Protein AF-A0A8B7NNG3-F1 (afdb_monomer_lite)

pLDDT: mean 80.71, std 14.3, range [42.34, 96.81]

Organism: Hyalella azteca (NCBI:txid294128)

Secondary structure (DSSP, 8-state):
-----------------PPEEPPP--HHHHHHHTSSHHHHHHHHHHHH-GGG-SSHHHHHHHHHHHHHHHTTT-GGGSTTEE--HHHHHHHHHHHHHHHHH-HHHHHHHHHHHHSTT--

InterPro domains:
  IPR005055 Insect odorant-binding protein A10/Ejaculatory bulb-specific protein 3 [PF03392] (29-112)
  IPR036682 Insect odorant-binding protein A10/Ejaculatory bulb-specific protein 3 superfamily [G3DSA:1.10.2080.10] (26-118)
  IPR036682 Insect odorant-binding protein A10/Ejaculatory bulb-specific protein 3 superfamily [SSF100910] (29-111)

Structure (mmCIF, N/CA/C/O backbone):
data_AF-A0A8B7NNG3-F1
#
_entry.id   AF-A0A8B7NNG3-F1
#
loop_
_atom_site.group_PDB
_atom_site.id
_atom_site.type_symbol
_atom_site.label_atom_id
_atom_site.label_alt_id
_atom_site.label_comp_id
_atom_site.label_asym_id
_atom_site.label_entity_id
_atom_site.label_seq_id
_atom_site.pdbx_PDB_ins_code
_atom_site.Cartn_x
_atom_site.Cartn_y
_atom_site.Cartn_z
_atom_site.occupancy
_atom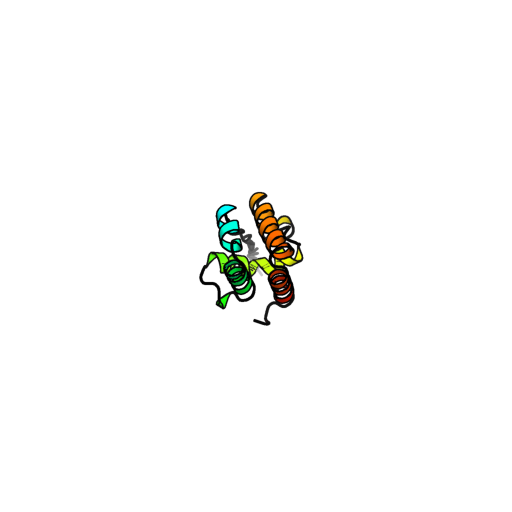_site.B_iso_or_equiv
_atom_site.auth_seq_id
_atom_site.auth_comp_id
_atom_site.auth_asym_id
_atom_site.auth_atom_id
_atom_site.pdbx_PDB_model_num
ATOM 1 N N . MET A 1 1 ? 45.143 -29.862 -43.945 1.00 46.97 1 MET A N 1
ATOM 2 C CA . MET A 1 1 ? 45.254 -29.053 -42.709 1.00 46.97 1 MET A CA 1
ATOM 3 C C . MET A 1 1 ? 45.058 -27.588 -43.068 1.00 46.97 1 MET A C 1
ATOM 5 O O . MET A 1 1 ? 45.945 -27.045 -43.711 1.00 46.97 1 MET A O 1
ATOM 9 N N . LYS A 1 2 ? 43.917 -26.972 -42.728 1.00 42.34 2 LYS A N 1
ATOM 10 C CA . LYS A 1 2 ? 43.779 -25.507 -42.609 1.00 42.34 2 LYS A CA 1
ATOM 11 C C . LYS A 1 2 ? 42.447 -25.149 -41.937 1.00 42.34 2 LYS A C 1
ATOM 13 O O . LYS A 1 2 ? 41.389 -25.237 -42.539 1.00 42.34 2 LYS A O 1
ATOM 18 N N . LEU A 1 3 ? 42.606 -24.853 -40.648 1.00 46.56 3 LEU A N 1
ATOM 19 C CA . LEU A 1 3 ? 41.853 -23.979 -39.749 1.00 46.56 3 LEU A CA 1
ATOM 20 C C . LEU A 1 3 ? 40.323 -23.894 -39.893 1.00 46.56 3 LEU A C 1
ATOM 22 O O . LEU A 1 3 ? 39.783 -23.134 -40.690 1.00 46.56 3 LEU A O 1
ATOM 26 N N . LEU A 1 4 ? 39.664 -24.585 -38.961 1.00 50.84 4 LEU A N 1
ATOM 27 C CA . LEU A 1 4 ? 38.350 -24.257 -38.411 1.00 50.84 4 LEU A CA 1
ATOM 28 C C . LEU A 1 4 ? 38.373 -22.843 -37.801 1.00 50.84 4 LEU A C 1
ATOM 30 O O . LEU A 1 4 ? 38.944 -22.636 -36.732 1.00 50.84 4 LEU A O 1
ATOM 34 N N . LEU A 1 5 ? 37.734 -21.878 -38.461 1.00 49.53 5 LEU A N 1
ATOM 35 C CA . LEU A 1 5 ? 37.355 -20.596 -37.863 1.00 49.53 5 LEU A CA 1
ATOM 36 C C . LEU A 1 5 ? 36.007 -20.779 -37.156 1.00 49.53 5 LEU A C 1
ATOM 38 O O . LEU A 1 5 ? 34.942 -20.592 -37.737 1.00 49.53 5 LEU A O 1
ATOM 42 N N . VAL A 1 6 ? 36.067 -21.192 -35.890 1.00 55.56 6 VAL A N 1
ATOM 43 C CA . VAL A 1 6 ? 34.921 -21.180 -34.975 1.00 55.56 6 VAL A CA 1
ATOM 44 C C . VAL A 1 6 ? 34.743 -19.742 -34.491 1.00 55.56 6 VAL A C 1
ATOM 46 O O . VAL A 1 6 ? 35.372 -19.309 -33.528 1.00 55.56 6 VAL A O 1
ATOM 49 N N . ALA A 1 7 ? 33.915 -18.972 -35.196 1.00 55.66 7 ALA A N 1
ATOM 50 C CA . ALA A 1 7 ? 33.455 -17.671 -34.731 1.00 55.66 7 ALA A CA 1
ATOM 51 C C . ALA A 1 7 ? 32.425 -17.887 -33.608 1.00 55.66 7 ALA A C 1
ATOM 53 O O . ALA A 1 7 ? 31.234 -18.065 -33.859 1.00 55.66 7 ALA A O 1
ATOM 54 N N . CYS A 1 8 ? 32.899 -17.916 -32.360 1.00 47.22 8 CYS A N 1
ATOM 55 C CA . CYS A 1 8 ? 32.055 -17.859 -31.169 1.00 47.22 8 CYS A CA 1
ATOM 56 C C . CYS A 1 8 ? 31.328 -16.508 -31.129 1.00 47.22 8 CYS A C 1
ATOM 58 O O . CYS A 1 8 ? 31.854 -15.514 -3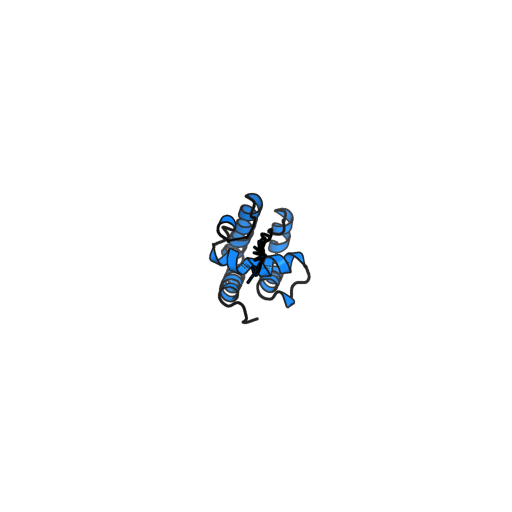0.628 1.00 47.22 8 CYS A O 1
ATOM 60 N N . VAL A 1 9 ? 30.104 -16.477 -31.653 1.00 54.06 9 VAL A N 1
ATOM 61 C CA . VAL A 1 9 ? 29.146 -15.402 -31.403 1.00 54.06 9 VAL A CA 1
ATOM 62 C C . VAL A 1 9 ? 28.711 -15.520 -29.942 1.00 54.06 9 VAL A C 1
ATOM 64 O O . VAL A 1 9 ? 27.765 -16.231 -29.609 1.00 54.06 9 VAL A O 1
ATOM 67 N N . ALA A 1 10 ? 29.434 -14.852 -29.046 1.00 54.31 10 ALA A N 1
ATOM 68 C CA . ALA A 1 10 ? 28.993 -14.655 -27.674 1.00 54.31 10 ALA A CA 1
ATOM 69 C C . ALA A 1 10 ? 27.839 -13.638 -27.676 1.00 54.31 10 ALA A C 1
ATOM 71 O O . ALA A 1 10 ? 28.040 -12.438 -27.500 1.00 54.31 10 ALA A O 1
ATOM 72 N N . LEU A 1 11 ? 26.618 -14.128 -27.914 1.00 46.62 11 LEU A N 1
ATOM 73 C CA . LEU A 1 11 ? 25.383 -13.414 -27.597 1.00 46.62 11 LEU A CA 1
ATOM 74 C C . LEU A 1 11 ? 25.303 -13.245 -26.073 1.00 46.62 11 LEU A C 1
ATOM 76 O O . LEU A 1 11 ? 24.736 -14.070 -25.361 1.00 46.62 11 LEU A O 1
ATOM 80 N N . LEU A 1 12 ? 25.873 -12.157 -25.559 1.00 49.62 12 LEU A N 1
ATOM 81 C CA . LEU A 1 12 ? 25.503 -11.631 -24.252 1.00 49.62 12 LEU A CA 1
ATOM 82 C C . LEU A 1 12 ? 24.122 -10.985 -24.401 1.00 49.62 12 LEU A C 1
ATOM 84 O O . LEU A 1 12 ? 24.001 -9.804 -24.715 1.00 49.62 12 LEU A O 1
ATOM 88 N N . ALA A 1 13 ? 23.067 -11.780 -24.220 1.00 51.47 13 ALA A N 1
ATOM 89 C CA . ALA A 1 13 ? 21.721 -11.255 -24.045 1.00 51.47 13 ALA A CA 1
ATOM 90 C C . ALA A 1 13 ? 21.677 -10.494 -22.711 1.00 51.47 13 ALA A C 1
ATOM 92 O O . ALA A 1 13 ? 21.497 -11.079 -21.644 1.00 51.47 13 ALA A O 1
ATOM 93 N N . VAL A 1 14 ? 21.889 -9.179 -22.768 1.00 52.44 14 VAL A N 1
ATOM 94 C CA . VAL A 1 14 ? 21.616 -8.279 -21.648 1.00 52.44 14 VAL A CA 1
ATOM 95 C C . VAL A 1 14 ? 20.105 -8.277 -21.454 1.00 52.44 14 VAL A C 1
ATOM 97 O O . VAL A 1 14 ? 19.372 -7.602 -22.174 1.00 52.44 14 VAL A O 1
ATOM 100 N N . VAL A 1 15 ? 19.620 -9.075 -20.505 1.00 54.41 15 VAL A N 1
ATOM 101 C CA . VAL A 1 15 ? 18.230 -8.996 -20.058 1.00 54.41 15 VAL A CA 1
ATOM 102 C C . VAL A 1 15 ? 18.101 -7.682 -19.294 1.00 54.41 15 VAL A C 1
ATOM 104 O O . VAL A 1 15 ? 18.443 -7.598 -18.115 1.00 54.41 15 VAL A O 1
ATOM 107 N N . ALA A 1 16 ? 17.671 -6.627 -19.985 1.00 55.12 16 ALA A N 1
ATOM 108 C CA . ALA A 1 16 ? 17.268 -5.384 -19.349 1.00 55.12 16 ALA A CA 1
ATOM 109 C C . ALA A 1 16 ? 16.052 -5.690 -18.464 1.00 55.12 16 ALA A C 1
ATOM 111 O O . ALA A 1 16 ? 14.932 -5.842 -18.952 1.00 55.12 16 ALA A O 1
ATOM 112 N N . VAL A 1 17 ? 16.285 -5.844 -17.160 1.00 57.44 17 VAL A N 1
ATOM 113 C CA . VAL A 1 17 ? 15.217 -5.888 -16.161 1.00 57.44 17 VAL A CA 1
ATOM 114 C C . VAL A 1 17 ? 14.558 -4.513 -16.186 1.00 57.44 17 VAL A C 1
ATOM 116 O O . VAL A 1 17 ? 15.118 -3.550 -15.670 1.00 57.44 17 VAL A O 1
ATOM 119 N N . GLN A 1 18 ? 13.408 -4.402 -16.852 1.00 58.44 18 GLN A N 1
ATOM 120 C CA . GLN A 1 18 ? 12.592 -3.196 -16.782 1.00 58.44 18 GLN A CA 1
ATOM 121 C C . GLN A 1 18 ? 12.073 -3.089 -15.351 1.00 58.44 18 GLN A C 1
ATOM 123 O O . GLN A 1 18 ? 11.383 -3.991 -14.879 1.00 58.44 18 GLN A O 1
ATOM 128 N N . ALA A 1 19 ? 12.478 -2.036 -14.642 1.00 67.56 19 ALA A N 1
ATOM 129 C CA . ALA A 1 19 ? 11.959 -1.767 -13.315 1.00 67.56 19 ALA A CA 1
ATOM 130 C C . ALA A 1 19 ? 10.466 -1.441 -13.433 1.00 67.56 19 ALA A C 1
ATOM 132 O O . ALA A 1 19 ? 10.071 -0.602 -14.247 1.00 67.56 19 ALA A O 1
ATOM 133 N N . ASP A 1 20 ? 9.635 -2.122 -12.647 1.00 75.56 20 ASP A N 1
ATOM 134 C CA . ASP A 1 20 ? 8.222 -1.775 -12.565 1.00 75.56 20 ASP A CA 1
ATOM 135 C C . ASP A 1 20 ? 8.119 -0.388 -11.909 1.00 75.56 20 ASP A C 1
ATOM 137 O O . ASP A 1 20 ? 8.810 -0.090 -10.931 1.00 75.56 20 ASP A O 1
ATOM 141 N N . LYS A 1 21 ? 7.269 0.482 -12.457 1.00 79.56 21 LYS A N 1
ATOM 142 C CA . LYS A 1 21 ? 6.944 1.771 -11.837 1.00 79.56 21 LYS A CA 1
ATOM 143 C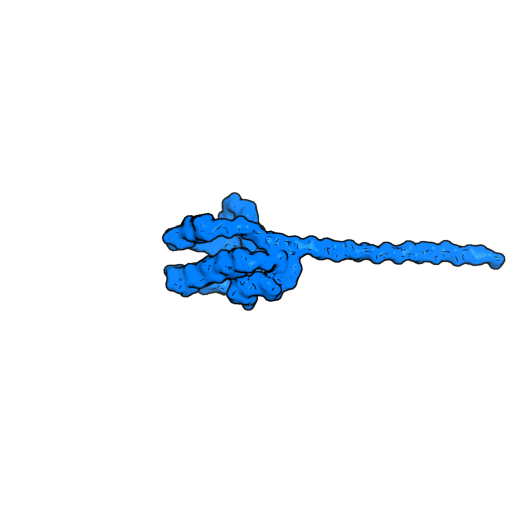 C . LYS A 1 21 ? 5.712 1.610 -10.966 1.00 79.56 21 LYS A C 1
ATOM 145 O O . LYS A 1 21 ? 4.740 0.974 -11.375 1.00 79.56 21 LYS A O 1
ATOM 150 N N . LEU A 1 22 ? 5.737 2.218 -9.783 1.00 80.94 22 LEU A N 1
ATOM 151 C CA . LEU A 1 22 ? 4.524 2.378 -8.991 1.00 80.94 22 LEU A CA 1
ATOM 152 C C . LEU A 1 22 ? 3.528 3.247 -9.772 1.00 80.94 22 LEU A C 1
ATOM 154 O O . LEU A 1 22 ? 3.901 4.318 -10.261 1.00 80.94 22 LEU A O 1
ATOM 158 N N . PRO A 1 23 ? 2.267 2.813 -9.923 1.00 79.62 23 PRO A N 1
ATOM 159 C CA . PRO A 1 23 ? 1.253 3.687 -10.476 1.00 79.62 23 PRO A CA 1
ATOM 160 C C . PRO A 1 23 ? 1.065 4.887 -9.546 1.00 79.62 23 PRO A C 1
ATOM 162 O O . PRO A 1 23 ? 0.780 4.725 -8.359 1.00 79.62 23 PRO A O 1
ATOM 165 N N . SER A 1 24 ? 1.214 6.088 -10.103 1.00 80.38 24 SER A N 1
ATOM 166 C CA . SER A 1 24 ? 1.030 7.327 -9.353 1.00 80.38 24 SER A CA 1
ATOM 167 C C . SER A 1 24 ? -0.434 7.479 -8.923 1.00 80.38 24 SER A C 1
ATOM 169 O O . SER A 1 24 ? -1.363 7.174 -9.684 1.00 80.38 24 SER A O 1
ATOM 171 N N . ALA A 1 25 ? -0.627 7.940 -7.690 1.00 85.75 25 ALA A N 1
ATOM 172 C CA . ALA A 1 25 ? -1.920 8.311 -7.134 1.00 85.75 25 ALA A CA 1
ATOM 173 C C . ALA A 1 25 ? -1.785 9.651 -6.410 1.00 85.75 25 ALA A C 1
ATOM 175 O O . ALA A 1 25 ? -0.781 9.888 -5.733 1.00 85.75 25 ALA A O 1
ATOM 176 N N . THR A 1 26 ? -2.778 10.528 -6.532 1.00 88.12 26 THR A N 1
ATOM 177 C CA . THR A 1 26 ? -2.776 11.781 -5.766 1.00 88.12 26 THR A CA 1
ATOM 178 C C . THR A 1 26 ? -3.272 11.542 -4.334 1.00 88.12 26 THR A C 1
ATOM 180 O O . THR A 1 26 ? -3.990 10.568 -4.073 1.00 88.12 26 THR A O 1
ATOM 183 N N . PRO A 1 27 ? -2.930 12.417 -3.372 1.00 86.38 27 PRO A N 1
ATOM 184 C CA . PRO A 1 27 ? -3.480 12.337 -2.020 1.00 86.38 27 PRO A CA 1
ATOM 185 C C . PRO A 1 27 ? -5.016 12.343 -1.990 1.00 86.38 27 PRO A C 1
ATOM 187 O O . PRO A 1 27 ? -5.619 11.656 -1.168 1.00 86.38 27 PRO A O 1
ATOM 190 N N . GLU A 1 28 ? -5.661 13.083 -2.892 1.00 89.94 28 GLU A N 1
ATOM 191 C CA . GLU A 1 28 ? -7.119 13.152 -3.016 1.00 89.94 28 GLU A CA 1
ATOM 192 C C . GLU A 1 28 ? -7.708 11.807 -3.448 1.00 89.94 28 GLU A C 1
ATOM 194 O O . GLU A 1 28 ? -8.688 11.358 -2.856 1.00 89.94 28 GLU A O 1
ATOM 199 N N . GLU A 1 29 ? -7.085 11.128 -4.417 1.00 88.88 29 GLU A N 1
ATOM 200 C CA . GLU A 1 29 ? -7.502 9.788 -4.845 1.00 88.88 29 GLU A CA 1
ATOM 201 C C . GLU A 1 29 ? -7.372 8.769 -3.707 1.00 88.88 29 GLU A C 1
ATOM 203 O O . GLU A 1 29 ? -8.274 7.963 -3.480 1.00 88.88 29 GLU A O 1
ATOM 208 N N . ILE A 1 30 ? -6.272 8.825 -2.949 1.00 89.56 30 ILE A N 1
ATOM 209 C CA . ILE A 1 30 ? -6.050 7.948 -1.790 1.00 89.56 30 ILE A CA 1
ATOM 210 C C . ILE A 1 30 ? -7.116 8.192 -0.723 1.00 89.56 30 ILE A C 1
ATOM 212 O O . ILE A 1 30 ? -7.683 7.243 -0.177 1.00 89.56 30 ILE A O 1
ATOM 216 N N . ASN A 1 31 ? -7.406 9.461 -0.440 1.00 90.06 31 ASN A N 1
ATOM 217 C CA . ASN A 1 31 ? -8.433 9.837 0.520 1.00 90.06 31 ASN A CA 1
ATOM 218 C C . ASN A 1 31 ? -9.824 9.393 0.064 1.00 90.06 31 ASN A C 1
ATOM 220 O O . ASN A 1 31 ? -10.596 8.950 0.908 1.00 90.06 31 ASN A O 1
ATOM 224 N N . ASP A 1 32 ? -10.140 9.453 -1.233 1.00 92.69 32 ASP A N 1
ATOM 225 C CA . ASP A 1 32 ? -11.419 8.966 -1.754 1.00 92.69 32 ASP A CA 1
ATOM 226 C C . ASP A 1 32 ? -11.552 7.443 -1.616 1.00 92.69 32 ASP A C 1
ATOM 228 O O . ASP A 1 32 ? -12.562 6.953 -1.103 1.00 92.69 32 ASP A O 1
ATOM 232 N N . ILE A 1 33 ? -10.511 6.691 -1.988 1.00 91.00 33 ILE A N 1
ATOM 233 C CA . ILE A 1 33 ? -10.466 5.225 -1.863 1.00 91.00 33 ILE A CA 1
ATOM 234 C C . ILE A 1 33 ? -10.611 4.786 -0.398 1.00 91.00 33 ILE A C 1
ATOM 236 O O . ILE A 1 33 ? -11.200 3.745 -0.107 1.00 91.00 33 ILE A O 1
ATOM 240 N N . LEU A 1 34 ? -10.099 5.580 0.543 1.00 93.00 34 LEU A N 1
ATOM 241 C CA . LEU A 1 34 ? -10.120 5.279 1.977 1.00 93.00 34 LEU A CA 1
ATOM 242 C C . LEU A 1 34 ? -11.169 6.089 2.757 1.00 93.00 34 LEU A C 1
ATOM 244 O O . LEU A 1 34 ? -11.177 6.065 3.994 1.00 93.00 34 LEU A O 1
ATOM 248 N N . ALA A 1 35 ? -12.063 6.796 2.058 1.00 94.56 35 ALA A N 1
ATOM 249 C CA . ALA A 1 35 ? -13.040 7.691 2.673 1.00 94.56 35 ALA A CA 1
ATOM 250 C C . ALA A 1 35 ? -14.004 6.918 3.582 1.00 94.56 35 ALA A C 1
ATOM 252 O O . ALA A 1 35 ? -14.253 7.307 4.731 1.00 94.56 35 ALA A O 1
ATOM 253 N N . THR A 1 36 ? -14.506 5.788 3.077 1.00 96.62 36 THR A N 1
ATOM 254 C CA . THR A 1 36 ? -15.452 4.912 3.771 1.00 96.62 36 THR A CA 1
ATOM 255 C C . THR A 1 36 ? -14.882 3.514 3.961 1.00 96.62 36 THR A C 1
ATOM 257 O O . THR A 1 36 ? -13.925 3.098 3.305 1.00 96.62 36 THR A O 1
ATOM 260 N N . ARG A 1 37 ? -15.493 2.766 4.881 1.00 95.81 37 ARG A N 1
ATOM 261 C CA . ARG A 1 37 ? -15.106 1.382 5.151 1.00 95.81 37 ARG A CA 1
ATOM 262 C C . ARG A 1 37 ? -15.360 0.484 3.940 1.00 95.81 37 ARG A C 1
ATOM 264 O O . ARG A 1 37 ? -14.558 -0.403 3.671 1.00 95.81 37 ARG A O 1
ATOM 271 N N . GLU A 1 38 ? -16.443 0.724 3.208 1.00 95.75 38 GLU A N 1
ATOM 272 C CA . GLU A 1 38 ? -16.831 -0.029 2.013 1.00 95.75 38 GLU A CA 1
ATOM 273 C C . GLU A 1 38 ? -15.804 0.153 0.893 1.00 95.75 38 GLU A C 1
ATOM 275 O O . GLU A 1 38 ? -15.342 -0.840 0.335 1.00 95.75 38 GLU A O 1
ATOM 280 N N . LYS A 1 39 ? -15.379 1.396 0.623 1.00 93.56 39 LYS A N 1
ATOM 281 C CA . LYS A 1 39 ? -14.340 1.679 -0.378 1.00 93.56 39 LYS A CA 1
ATOM 282 C C . LYS A 1 39 ? -12.979 1.117 0.039 1.00 93.56 39 LYS A C 1
ATOM 284 O O . LYS A 1 39 ? -12.313 0.463 -0.762 1.00 93.56 39 LYS A O 1
ATOM 289 N N . ALA A 1 40 ? -12.607 1.263 1.314 1.00 93.50 40 ALA A N 1
ATOM 290 C CA . ALA A 1 40 ? -11.379 0.668 1.840 1.00 93.50 40 ALA A CA 1
ATOM 291 C C . ALA A 1 40 ? -11.395 -0.865 1.717 1.00 93.50 40 ALA A C 1
ATOM 293 O O . ALA A 1 40 ? -10.377 -1.480 1.394 1.00 93.50 40 ALA A O 1
ATOM 294 N N . LYS A 1 41 ? -12.557 -1.493 1.931 1.00 94.06 41 LYS A N 1
ATOM 295 C CA . LYS A 1 41 ? -12.739 -2.930 1.729 1.00 94.06 41 LYS A CA 1
ATOM 296 C C . LYS A 1 41 ? -12.631 -3.315 0.258 1.00 94.06 41 LYS A C 1
ATOM 298 O O . LYS A 1 41 ? -11.971 -4.305 -0.033 1.00 94.06 41 LYS A O 1
ATOM 303 N N . GLU A 1 42 ? -13.245 -2.566 -0.654 1.00 91.56 42 GLU A N 1
ATOM 304 C CA . GLU A 1 42 ? -13.123 -2.812 -2.096 1.00 91.56 42 GLU A CA 1
ATOM 305 C C . GLU A 1 42 ? -11.660 -2.736 -2.547 1.00 91.56 42 GLU A C 1
ATOM 307 O O . GLU A 1 42 ? -11.189 -3.618 -3.266 1.00 91.56 42 GLU A O 1
ATOM 312 N N . PHE A 1 43 ? -10.915 -1.750 -2.044 1.00 90.50 43 PHE A N 1
ATOM 313 C CA . PHE A 1 43 ? -9.479 -1.635 -2.273 1.00 90.50 43 PHE A CA 1
ATOM 314 C C . PHE A 1 43 ? -8.708 -2.853 -1.751 1.00 90.50 43 PHE A C 1
ATOM 316 O O . PHE A 1 43 ? -7.974 -3.478 -2.513 1.00 90.50 43 PHE A O 1
ATOM 323 N N . VAL A 1 44 ? -8.897 -3.244 -0.484 1.00 91.00 44 VAL A N 1
ATOM 324 C CA . VAL A 1 44 ? -8.206 -4.411 0.096 1.00 91.00 44 VAL A CA 1
ATOM 325 C C . VAL A 1 44 ? -8.595 -5.710 -0.610 1.00 91.00 44 VAL A C 1
ATOM 327 O O . VAL A 1 44 ? -7.728 -6.533 -0.896 1.00 91.00 44 VAL A O 1
ATOM 330 N N . ASP A 1 45 ? -9.870 -5.901 -0.946 1.00 90.69 45 ASP A N 1
ATOM 331 C CA . ASP A 1 45 ? -10.333 -7.075 -1.687 1.00 90.69 45 ASP A CA 1
ATOM 332 C C . ASP A 1 45 ? -9.738 -7.113 -3.098 1.00 90.69 45 ASP A C 1
ATOM 334 O O . ASP A 1 45 ? -9.384 -8.185 -3.573 1.00 90.69 45 ASP A O 1
ATOM 338 N N . CYS A 1 46 ? -9.591 -5.969 -3.765 1.00 88.12 46 CYS A N 1
ATOM 339 C CA . CYS A 1 46 ? -8.905 -5.889 -5.050 1.00 88.12 46 CYS A CA 1
ATOM 340 C C . CYS A 1 46 ? -7.414 -6.242 -4.907 1.00 88.12 46 CYS A C 1
ATOM 342 O O . CYS A 1 46 ? -6.912 -7.100 -5.633 1.00 88.12 46 CYS A O 1
ATOM 344 N N . VAL A 1 47 ? -6.727 -5.664 -3.919 1.00 86.69 47 VAL A N 1
ATOM 345 C CA . VAL A 1 47 ? -5.305 -5.929 -3.662 1.00 86.69 47 VAL A CA 1
ATOM 346 C C . VAL A 1 47 ? -5.041 -7.403 -3.334 1.00 86.69 47 VAL A C 1
ATOM 348 O O . VAL A 1 47 ? -4.075 -7.987 -3.816 1.00 86.69 47 VAL A O 1
ATOM 351 N N . THR A 1 48 ? -5.909 -8.025 -2.539 1.00 86.62 48 THR A N 1
ATOM 352 C CA . THR A 1 48 ? -5.768 -9.430 -2.119 1.00 86.62 48 THR A CA 1
ATOM 353 C C . THR A 1 48 ? -6.324 -10.420 -3.142 1.00 86.62 48 THR A C 1
ATOM 355 O O . THR A 1 48 ? -5.876 -11.565 -3.206 1.00 86.62 48 THR A O 1
ATOM 358 N N . ARG A 1 49 ? -7.285 -9.998 -3.973 1.00 86.81 49 ARG A N 1
ATOM 359 C CA . ARG A 1 49 ? -7.929 -10.814 -5.013 1.00 86.81 49 ARG A CA 1
ATOM 360 C C . ARG A 1 49 ? -7.971 -10.026 -6.327 1.00 86.81 49 ARG A C 1
ATOM 362 O O . ARG A 1 49 ? -9.036 -9.531 -6.705 1.00 86.81 49 ARG A O 1
ATOM 369 N N . PRO A 1 50 ? -6.866 -9.992 -7.098 1.00 82.62 50 PRO A N 1
ATOM 370 C CA . PRO A 1 50 ? -6.749 -9.179 -8.316 1.00 82.62 50 PRO A CA 1
ATOM 371 C C . PRO A 1 50 ? -7.859 -9.409 -9.357 1.00 82.62 50 PRO A C 1
ATOM 373 O O . PRO A 1 50 ? -8.199 -8.521 -10.137 1.00 82.62 50 PRO A O 1
ATOM 376 N N . ARG A 1 51 ? -8.475 -10.602 -9.361 1.00 83.12 51 ARG A N 1
ATOM 377 C CA . ARG A 1 51 ? -9.622 -10.944 -10.225 1.00 83.12 51 ARG A CA 1
ATOM 378 C C . ARG A 1 51 ? -10.883 -10.125 -9.930 1.00 83.12 51 ARG A C 1
ATOM 380 O O . ARG A 1 51 ? -11.758 -10.049 -10.784 1.00 83.12 51 ARG A O 1
ATOM 387 N N . ARG A 1 52 ? -10.990 -9.537 -8.736 1.00 80.94 52 ARG A N 1
ATOM 388 C CA . ARG A 1 52 ? -12.112 -8.688 -8.309 1.00 80.94 52 ARG A CA 1
ATOM 389 C C . ARG A 1 52 ? -11.875 -7.204 -8.586 1.00 80.94 52 ARG A C 1
ATOM 391 O O . ARG A 1 52 ? -12.808 -6.418 -8.452 1.00 80.94 52 ARG A O 1
ATOM 398 N N . CYS A 1 53 ? -10.665 -6.821 -8.994 1.00 83.25 53 CYS A N 1
ATOM 399 C CA . CYS A 1 53 ? -10.356 -5.447 -9.362 1.00 83.25 53 CYS A CA 1
ATOM 400 C C . CYS A 1 53 ? -11.085 -5.043 -10.644 1.00 83.25 53 CYS A C 1
ATOM 402 O O . CYS A 1 53 ? -10.906 -5.664 -11.698 1.00 83.25 53 CYS A O 1
ATOM 404 N N . ARG A 1 54 ? -11.851 -3.955 -10.557 1.00 78.69 54 ARG A N 1
ATOM 405 C CA . ARG A 1 54 ? -12.470 -3.302 -11.718 1.00 78.69 54 ARG A CA 1
ATOM 406 C C . ARG A 1 54 ? -11.477 -2.416 -12.473 1.00 78.69 54 ARG A C 1
ATOM 408 O O . ARG A 1 54 ? -11.547 -2.335 -13.692 1.00 78.69 54 ARG A O 1
ATOM 415 N N . ASP A 1 55 ? -10.537 -1.812 -11.751 1.00 78.56 55 ASP A N 1
ATOM 416 C CA . ASP A 1 55 ? -9.525 -0.898 -12.282 1.00 78.56 55 ASP A CA 1
ATOM 417 C C . ASP A 1 55 ? -8.219 -1.648 -12.624 1.00 78.56 55 ASP A C 1
ATOM 419 O O . ASP A 1 55 ? -7.745 -2.482 -11.846 1.00 78.56 55 ASP A O 1
ATOM 423 N N . ALA A 1 56 ? -7.641 -1.360 -13.794 1.00 78.50 56 ALA A N 1
ATOM 424 C CA . ALA A 1 56 ? -6.345 -1.886 -14.222 1.00 78.50 56 ALA A CA 1
ATOM 425 C C . ALA A 1 56 ? -5.195 -1.402 -13.321 1.00 78.50 56 ALA A C 1
ATOM 427 O O . ALA A 1 56 ? -4.372 -2.213 -12.904 1.00 78.50 56 ALA A O 1
ATOM 428 N N . ARG A 1 57 ? -5.204 -0.126 -12.918 1.00 77.62 57 ARG A N 1
ATOM 429 C CA . ARG A 1 57 ? -4.227 0.461 -11.990 1.00 77.62 57 ARG A CA 1
ATOM 430 C C . ARG A 1 57 ? -4.227 -0.278 -10.657 1.00 77.62 57 ARG A C 1
ATOM 432 O O . ARG A 1 57 ? -3.180 -0.558 -10.079 1.00 77.62 57 ARG A O 1
ATOM 439 N N . ALA A 1 58 ? -5.411 -0.650 -10.182 1.00 76.00 58 ALA A N 1
ATOM 440 C CA . ALA A 1 58 ? -5.548 -1.378 -8.931 1.00 76.00 58 ALA A CA 1
ATOM 441 C C . ALA A 1 58 ? -5.020 -2.825 -9.031 1.00 76.00 58 ALA A C 1
ATOM 443 O O . ALA A 1 58 ? -4.508 -3.349 -8.043 1.00 76.00 58 ALA A O 1
ATOM 444 N N . LYS A 1 59 ? -5.046 -3.447 -10.222 1.00 80.12 59 LYS A N 1
ATOM 445 C CA . LYS A 1 59 ? -4.383 -4.744 -10.467 1.00 80.12 59 LYS A CA 1
ATOM 446 C C . LYS A 1 59 ? -2.862 -4.634 -10.393 1.00 80.12 59 LYS A C 1
ATOM 448 O O . LYS A 1 59 ? -2.225 -5.520 -9.825 1.00 80.12 59 LYS A O 1
ATOM 453 N N . ASP A 1 60 ? -2.288 -3.551 -10.911 1.00 82.81 60 ASP A N 1
ATOM 454 C CA . ASP A 1 60 ? -0.842 -3.316 -10.830 1.00 82.81 60 ASP A CA 1
ATOM 455 C C . ASP A 1 60 ? -0.395 -3.116 -9.379 1.00 82.81 60 ASP A C 1
ATOM 457 O O . ASP A 1 60 ? 0.592 -3.712 -8.943 1.00 82.81 60 ASP A O 1
ATOM 461 N N . ILE A 1 61 ? -1.176 -2.365 -8.594 1.00 80.00 61 ILE A N 1
ATOM 462 C CA . ILE A 1 61 ? -0.960 -2.234 -7.147 1.00 80.00 61 ILE A CA 1
ATOM 463 C C . ILE A 1 61 ? -1.082 -3.599 -6.469 1.00 80.00 61 ILE A C 1
ATOM 465 O O . ILE A 1 61 ? -0.216 -3.952 -5.674 1.00 80.00 61 ILE A O 1
ATOM 469 N N . ALA A 1 62 ? -2.106 -4.392 -6.798 1.00 80.62 62 ALA A N 1
ATOM 470 C CA . ALA A 1 62 ? -2.317 -5.717 -6.217 1.00 80.62 62 ALA A CA 1
ATOM 471 C C . ALA A 1 62 ? -1.114 -6.654 -6.421 1.00 80.62 62 ALA A C 1
ATOM 473 O O . ALA A 1 62 ? -0.760 -7.419 -5.527 1.00 80.62 62 ALA A O 1
ATOM 474 N N . ARG A 1 63 ? -0.443 -6.557 -7.575 1.00 82.00 63 ARG A N 1
ATOM 475 C CA . ARG A 1 63 ? 0.769 -7.327 -7.887 1.00 82.00 63 ARG A CA 1
ATOM 476 C C . ARG A 1 63 ? 1.956 -6.957 -6.989 1.00 82.00 63 ARG A C 1
ATOM 478 O O . ARG A 1 63 ? 2.713 -7.839 -6.597 1.00 82.00 63 ARG A O 1
ATOM 485 N N . ILE A 1 64 ? 2.120 -5.673 -6.668 1.00 82.75 64 ILE A N 1
ATOM 486 C CA . ILE A 1 64 ? 3.290 -5.142 -5.943 1.00 82.75 64 ILE A CA 1
ATOM 487 C C . ILE A 1 64 ? 3.025 -5.059 -4.425 1.00 82.75 64 ILE A C 1
ATOM 489 O O . ILE A 1 64 ? 3.949 -5.100 -3.611 1.00 82.75 64 ILE A O 1
ATOM 493 N N . ALA A 1 65 ? 1.758 -4.991 -4.016 1.00 82.69 65 ALA A N 1
ATOM 494 C CA . ALA A 1 65 ? 1.344 -4.814 -2.631 1.00 82.69 65 ALA A CA 1
ATOM 495 C C . ALA A 1 65 ? 1.926 -5.843 -1.647 1.00 82.69 65 ALA A C 1
ATOM 497 O O . ALA A 1 65 ? 2.350 -5.410 -0.574 1.00 82.69 65 ALA A O 1
ATOM 498 N N . PRO A 1 66 ? 2.028 -7.154 -1.956 1.00 81.56 66 PRO A N 1
ATOM 499 C CA . PRO A 1 66 ? 2.642 -8.105 -1.032 1.00 81.56 66 PRO A CA 1
ATOM 500 C C . PRO A 1 66 ? 4.082 -7.740 -0.658 1.00 81.56 66 PRO A C 1
ATOM 502 O O . PRO A 1 66 ? 4.450 -7.801 0.516 1.00 81.56 66 PRO A O 1
ATOM 505 N N . GLU A 1 67 ? 4.878 -7.291 -1.631 1.00 84.75 67 GLU A N 1
ATOM 506 C CA . GLU A 1 67 ? 6.247 -6.821 -1.397 1.00 84.75 67 GLU A CA 1
ATOM 507 C C . GLU A 1 67 ? 6.255 -5.535 -0.567 1.00 84.75 67 GLU A C 1
ATOM 509 O O . GLU A 1 67 ? 6.989 -5.440 0.417 1.00 84.75 67 GLU A O 1
ATOM 514 N N . LEU A 1 68 ? 5.379 -4.575 -0.889 1.00 84.75 68 LEU A N 1
ATOM 515 C CA . LEU A 1 68 ? 5.255 -3.325 -0.131 1.00 84.75 68 LEU A CA 1
ATOM 516 C C . LEU A 1 68 ? 4.891 -3.572 1.332 1.00 84.75 68 LEU A C 1
ATOM 518 O O . LEU A 1 68 ? 5.461 -2.942 2.221 1.00 84.75 68 LEU A O 1
ATOM 522 N N . ILE A 1 69 ? 3.979 -4.503 1.603 1.00 82.81 69 ILE A N 1
ATOM 523 C CA . ILE A 1 69 ? 3.560 -4.850 2.963 1.00 82.81 69 ILE A CA 1
ATOM 524 C C . ILE A 1 69 ? 4.714 -5.498 3.734 1.00 82.81 69 ILE A C 1
ATOM 526 O O . ILE A 1 69 ? 4.960 -5.117 4.880 1.00 82.81 69 ILE A O 1
ATOM 530 N N . ARG A 1 70 ? 5.474 -6.412 3.107 1.00 81.81 70 ARG A N 1
ATOM 531 C CA . ARG A 1 70 ? 6.663 -7.040 3.721 1.00 81.81 70 ARG A CA 1
ATOM 532 C C . ARG A 1 70 ? 7.695 -6.011 4.169 1.00 81.81 70 ARG A C 1
ATOM 534 O O . ARG A 1 70 ? 8.294 -6.167 5.231 1.00 81.81 70 ARG A O 1
ATOM 541 N N . VAL A 1 71 ? 7.870 -4.938 3.399 1.00 85.88 71 VAL A N 1
ATOM 542 C CA . VAL A 1 71 ? 8.794 -3.842 3.735 1.00 85.88 71 VAL A CA 1
ATOM 543 C C . VAL A 1 71 ? 8.131 -2.687 4.496 1.00 85.88 71 VAL A C 1
ATOM 545 O O . VAL A 1 71 ? 8.732 -1.619 4.628 1.00 85.88 71 VAL A O 1
ATOM 548 N N . GLN A 1 72 ? 6.916 -2.883 5.023 1.00 82.00 72 GLN A N 1
ATOM 549 C CA . GLN A 1 72 ? 6.158 -1.884 5.792 1.00 82.00 72 GLN A CA 1
ATOM 550 C C . GLN A 1 72 ? 5.964 -0.556 5.041 1.00 82.00 72 GLN A C 1
ATOM 552 O O . GLN A 1 72 ? 6.122 0.531 5.595 1.00 82.00 72 GLN A O 1
ATOM 557 N N . GLY A 1 73 ? 5.682 -0.637 3.744 1.00 80.00 73 GLY A N 1
ATOM 558 C CA . GLY A 1 73 ? 5.453 0.512 2.875 1.00 80.00 73 GLY A CA 1
ATOM 559 C C . GLY A 1 73 ? 6.713 1.269 2.452 1.00 80.00 73 GLY A C 1
ATOM 560 O O . GLY A 1 73 ? 6.610 2.246 1.717 1.00 80.00 73 GLY A O 1
ATOM 561 N N . LYS A 1 74 ? 7.909 0.826 2.864 1.00 86.06 74 LYS A N 1
ATOM 562 C CA . LYS A 1 74 ? 9.192 1.383 2.402 1.00 86.06 74 LYS A CA 1
ATOM 563 C C . LYS A 1 74 ? 9.541 0.834 1.021 1.00 86.06 74 LYS A C 1
ATOM 565 O O . LYS A 1 74 ? 10.436 0.004 0.886 1.00 86.06 74 LYS A O 1
ATOM 570 N N . CYS A 1 75 ? 8.809 1.277 0.007 1.00 85.94 75 CYS A N 1
ATOM 571 C CA . CYS A 1 75 ? 8.956 0.857 -1.390 1.00 85.94 75 CYS A CA 1
ATOM 572 C C . CYS A 1 75 ? 10.393 0.969 -1.933 1.00 85.94 75 CYS A C 1
ATOM 574 O O . CYS A 1 75 ? 10.789 0.144 -2.746 1.00 85.94 75 CYS A O 1
ATOM 576 N N . SER A 1 76 ? 11.205 1.902 -1.422 1.00 86.88 76 SER A N 1
ATOM 577 C CA . SER A 1 76 ? 12.644 2.026 -1.709 1.00 86.88 76 SER A CA 1
ATOM 578 C C . SER A 1 76 ? 13.461 0.763 -1.380 1.00 86.88 76 SER A C 1
ATOM 580 O O . SER A 1 76 ? 14.591 0.611 -1.836 1.00 86.88 76 SER A O 1
ATOM 582 N N . ARG A 1 77 ? 12.898 -0.162 -0.593 1.00 86.88 77 ARG A N 1
ATOM 583 C CA . ARG A 1 77 ? 13.489 -1.464 -0.251 1.00 86.88 77 ARG A CA 1
ATOM 584 C C . ARG A 1 77 ? 13.037 -2.604 -1.166 1.00 86.88 77 ARG A C 1
ATOM 586 O O . ARG A 1 77 ? 13.555 -3.710 -1.026 1.00 86.88 77 ARG A O 1
ATOM 593 N N . VAL A 1 78 ? 12.083 -2.370 -2.066 1.00 86.81 78 VAL A N 1
ATOM 594 C CA . VAL A 1 78 ? 11.621 -3.377 -3.027 1.00 86.81 78 VAL A CA 1
ATOM 595 C C . VAL A 1 78 ? 12.553 -3.362 -4.234 1.00 86.81 78 VAL A C 1
ATOM 597 O O . VAL A 1 78 ? 12.688 -2.361 -4.935 1.00 86.81 78 VAL A O 1
ATOM 600 N N . LYS A 1 79 ? 13.238 -4.481 -4.474 1.00 85.12 79 LYS A N 1
ATOM 601 C CA . LYS A 1 79 ? 14.201 -4.594 -5.572 1.00 85.12 79 LYS A CA 1
ATOM 602 C C . LYS A 1 79 ? 13.477 -4.549 -6.921 1.00 85.12 79 LYS A C 1
ATOM 604 O O . LYS A 1 79 ? 12.567 -5.336 -7.148 1.00 85.12 79 LYS A O 1
ATOM 609 N N . GLY A 1 80 ? 13.939 -3.687 -7.828 1.00 84.00 80 GLY A N 1
ATOM 610 C CA . GLY A 1 80 ? 13.372 -3.566 -9.178 1.00 84.00 80 GLY A CA 1
ATOM 611 C C . GLY A 1 80 ? 12.080 -2.749 -9.252 1.00 84.00 80 GLY A C 1
ATOM 612 O O . GLY A 1 80 ? 11.432 -2.765 -10.293 1.00 84.00 80 GLY A O 1
ATOM 613 N N . LEU A 1 81 ? 11.723 -2.044 -8.174 1.00 86.62 81 LEU A N 1
ATOM 614 C CA . LEU A 1 81 ? 10.610 -1.103 -8.139 1.00 86.62 81 LEU A CA 1
ATOM 615 C C . LEU A 1 81 ? 11.156 0.325 -8.104 1.00 86.62 81 LEU A C 1
ATOM 617 O O . LEU A 1 81 ? 11.892 0.690 -7.185 1.00 86.62 81 LEU A O 1
ATOM 621 N N . GLU A 1 82 ? 10.783 1.142 -9.083 1.00 88.81 82 GLU A N 1
ATOM 622 C CA . GLU A 1 82 ? 11.029 2.581 -9.005 1.00 88.81 82 GLU A CA 1
ATOM 623 C C . GLU A 1 82 ? 10.000 3.209 -8.064 1.00 88.81 82 GLU A C 1
ATOM 625 O O . GLU A 1 82 ? 8.793 3.114 -8.294 1.00 88.81 82 GLU A O 1
ATOM 630 N N . CYS A 1 83 ? 10.485 3.839 -6.992 1.00 86.81 83 CYS A N 1
ATOM 631 C CA . CYS A 1 83 ? 9.638 4.516 -6.022 1.00 86.81 83 CYS A CA 1
ATOM 632 C C . CYS A 1 83 ? 10.122 5.939 -5.761 1.00 86.81 83 CYS A C 1
ATOM 634 O O . CYS A 1 83 ? 11.261 6.145 -5.330 1.00 86.81 83 CYS A O 1
ATOM 636 N N . SER A 1 84 ? 9.251 6.917 -6.000 1.00 89.56 84 SER A N 1
ATOM 637 C CA . SER A 1 84 ? 9.506 8.310 -5.643 1.00 89.56 84 SER A CA 1
ATOM 638 C C . SER A 1 84 ? 9.249 8.572 -4.152 1.00 89.56 84 SER A C 1
ATOM 640 O O . SER A 1 84 ? 8.654 7.762 -3.434 1.00 89.56 84 SER A O 1
ATOM 642 N N . ALA A 1 85 ? 9.677 9.741 -3.667 1.00 89.06 85 ALA A N 1
ATOM 643 C CA . ALA A 1 85 ? 9.377 10.171 -2.301 1.00 89.06 85 ALA A CA 1
ATOM 644 C C . ALA A 1 85 ? 7.865 10.341 -2.058 1.00 89.06 85 ALA A C 1
ATOM 646 O O . ALA A 1 85 ? 7.388 10.096 -0.945 1.00 89.06 85 ALA A O 1
ATOM 647 N N . ASP A 1 86 ? 7.119 10.734 -3.092 1.00 88.75 86 ASP A N 1
ATOM 648 C CA . ASP A 1 86 ? 5.670 10.903 -3.020 1.00 88.75 86 ASP A CA 1
ATOM 649 C C . ASP A 1 86 ? 4.957 9.552 -2.991 1.00 88.75 86 ASP A C 1
ATOM 651 O O . ASP A 1 86 ? 4.070 9.357 -2.163 1.00 88.75 86 ASP A O 1
ATOM 655 N N . ASP A 1 87 ? 5.416 8.575 -3.777 1.00 88.56 87 ASP A N 1
ATOM 656 C CA . ASP A 1 87 ? 4.896 7.205 -3.718 1.00 88.56 87 ASP A CA 1
ATOM 657 C C . ASP A 1 87 ? 5.092 6.598 -2.321 1.00 88.56 87 ASP A C 1
ATOM 659 O O . ASP A 1 87 ? 4.155 6.049 -1.740 1.00 88.56 87 ASP A O 1
ATOM 663 N N . GLU A 1 88 ? 6.282 6.748 -1.724 1.00 89.25 88 GLU A N 1
ATOM 664 C CA . GLU A 1 88 ? 6.540 6.238 -0.372 1.00 89.25 88 GLU A CA 1
ATOM 665 C C . GLU A 1 88 ? 5.640 6.921 0.674 1.00 89.25 88 GLU A C 1
ATOM 667 O O . GLU A 1 88 ? 5.133 6.272 1.597 1.00 89.25 88 GLU A O 1
ATOM 672 N N . ARG A 1 89 ? 5.412 8.233 0.537 1.00 90.06 89 ARG A N 1
ATOM 673 C CA . ARG A 1 89 ? 4.501 8.994 1.406 1.00 90.06 89 ARG A CA 1
ATOM 674 C C . ARG A 1 89 ? 3.062 8.501 1.264 1.00 90.06 89 ARG A C 1
ATOM 676 O O . ARG A 1 89 ? 2.398 8.261 2.271 1.00 90.06 89 ARG A O 1
ATOM 683 N N . ASN A 1 90 ? 2.610 8.303 0.035 1.00 90.12 90 ASN A N 1
ATOM 684 C CA . ASN A 1 90 ? 1.276 7.825 -0.300 1.00 90.12 90 ASN A CA 1
ATOM 685 C C . ASN A 1 90 ? 1.017 6.419 0.248 1.00 90.12 90 ASN A C 1
ATOM 687 O O . ASN A 1 90 ? 0.009 6.186 0.916 1.00 90.12 90 ASN A O 1
ATOM 69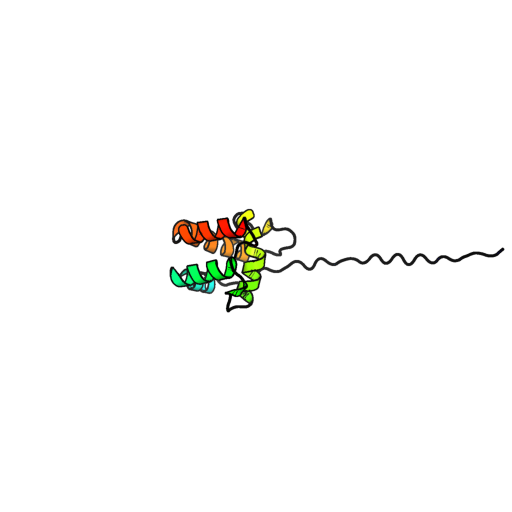1 N N . ILE A 1 91 ? 1.967 5.499 0.071 1.00 89.56 91 ILE A N 1
ATOM 692 C CA . ILE A 1 91 ? 1.880 4.144 0.627 1.00 89.56 91 ILE A CA 1
ATOM 693 C C . ILE A 1 91 ? 1.792 4.196 2.157 1.00 89.56 91 ILE A C 1
ATOM 695 O O . ILE A 1 91 ? 0.972 3.494 2.750 1.00 89.56 91 ILE A O 1
ATOM 699 N N . LYS A 1 92 ? 2.581 5.058 2.815 1.00 89.06 92 LYS A N 1
ATOM 700 C CA . LYS A 1 92 ? 2.496 5.246 4.274 1.00 89.06 92 LYS A CA 1
ATOM 701 C C . LYS A 1 92 ? 1.126 5.750 4.714 1.00 89.06 92 LYS A C 1
ATOM 703 O O . LYS A 1 92 ? 0.622 5.267 5.722 1.00 89.06 92 LYS A O 1
ATOM 708 N N . ILE A 1 93 ? 0.506 6.675 3.979 1.00 90.38 93 ILE A N 1
ATOM 709 C CA . ILE A 1 93 ? -0.855 7.153 4.278 1.00 90.38 93 ILE A CA 1
ATOM 710 C C . ILE A 1 93 ? -1.856 5.998 4.202 1.00 90.38 93 ILE A C 1
ATOM 712 O O . ILE A 1 93 ? -2.658 5.832 5.124 1.00 90.38 93 ILE A O 1
ATOM 716 N N . VAL A 1 94 ? -1.776 5.168 3.158 1.00 90.62 94 VAL A N 1
ATOM 717 C CA . VAL A 1 94 ? -2.645 3.992 2.994 1.00 90.62 94 VAL A CA 1
ATOM 718 C C . VAL A 1 94 ? -2.459 3.009 4.152 1.00 90.62 94 VAL A C 1
ATOM 720 O O . VAL A 1 94 ? -3.428 2.640 4.815 1.00 90.62 94 VAL A O 1
ATOM 723 N N . VAL A 1 95 ? -1.213 2.624 4.445 1.00 90.06 95 VAL A N 1
ATOM 724 C CA . VAL A 1 95 ? -0.875 1.679 5.522 1.00 90.06 95 VAL A CA 1
ATOM 725 C C . VAL A 1 95 ? -1.310 2.214 6.889 1.00 90.06 95 VAL A C 1
ATOM 727 O O . VAL A 1 95 ? -1.925 1.486 7.671 1.00 90.06 95 VAL A O 1
ATOM 730 N N . ASN A 1 96 ? -1.048 3.489 7.180 1.00 90.81 96 ASN A N 1
ATOM 731 C CA . ASN A 1 96 ? -1.439 4.113 8.444 1.00 90.81 96 ASN A CA 1
ATOM 732 C C . ASN A 1 96 ? -2.960 4.194 8.582 1.00 90.81 96 ASN A C 1
ATOM 734 O O . ASN A 1 96 ? -3.499 3.832 9.625 1.00 90.81 96 ASN A O 1
ATOM 738 N N . THR A 1 97 ? -3.670 4.611 7.535 1.00 92.62 97 THR A N 1
ATOM 739 C CA . THR A 1 97 ? -5.136 4.698 7.560 1.00 92.62 97 THR A CA 1
ATOM 740 C C . THR A 1 97 ? -5.767 3.323 7.756 1.00 92.62 97 THR A C 1
ATOM 742 O O . THR A 1 97 ? -6.622 3.161 8.625 1.00 92.62 97 THR A O 1
ATOM 745 N N . LEU A 1 98 ? -5.319 2.306 7.013 1.00 91.75 98 LEU A N 1
ATOM 746 C CA . LEU A 1 98 ? -5.820 0.940 7.173 1.00 91.75 98 LEU A CA 1
ATOM 747 C C . LEU A 1 98 ? -5.514 0.396 8.574 1.00 91.75 98 LEU A C 1
ATOM 749 O O . LEU A 1 98 ? -6.409 -0.121 9.234 1.00 91.75 98 LEU A O 1
ATOM 753 N N . SER A 1 99 ? -4.283 0.538 9.067 1.00 92.75 99 SER A N 1
ATOM 754 C CA . SER A 1 99 ? -3.897 -0.012 10.375 1.00 92.75 99 SER A CA 1
ATOM 755 C C . SER A 1 99 ? -4.602 0.656 11.560 1.00 92.75 99 SER A C 1
ATOM 757 O O . SER A 1 99 ? -4.893 -0.029 12.544 1.00 92.75 99 SER A O 1
ATOM 759 N N . THR A 1 100 ? -4.913 1.953 11.466 1.00 94.94 100 THR A N 1
ATOM 760 C CA . THR A 1 100 ? -5.538 2.730 12.552 1.00 94.94 100 THR A CA 1
ATOM 761 C C . THR A 1 100 ? -7.064 2.752 12.481 1.00 94.94 100 THR A C 1
ATOM 763 O O . THR A 1 100 ? -7.722 2.486 13.484 1.00 94.94 100 THR A O 1
ATOM 766 N N . LYS A 1 101 ? -7.645 3.041 11.309 1.00 96.81 101 LYS A N 1
ATOM 767 C CA . LYS A 1 101 ? -9.095 3.232 11.124 1.00 96.81 101 LYS A CA 1
ATOM 768 C C . LYS A 1 101 ? -9.821 1.936 10.758 1.00 96.81 101 LYS A C 1
ATOM 770 O O . LYS A 1 101 ? -10.983 1.762 11.116 1.00 96.81 101 LYS A O 1
ATOM 775 N N . TYR A 1 102 ? -9.148 1.021 10.061 1.00 96.38 102 TYR A N 1
ATOM 776 C CA . TYR A 1 102 ? -9.739 -0.201 9.503 1.00 96.38 102 TYR A CA 1
ATOM 777 C C . TYR A 1 102 ? -8.898 -1.442 9.835 1.00 96.38 102 TYR A C 1
ATOM 779 O O . TYR A 1 102 ? -8.506 -2.208 8.953 1.00 96.38 102 TYR A O 1
ATOM 787 N N . ASN A 1 103 ? -8.579 -1.617 11.122 1.00 95.31 103 ASN A N 1
ATOM 788 C CA . ASN A 1 103 ? -7.573 -2.578 11.582 1.00 95.31 103 ASN A CA 1
ATOM 789 C C . ASN A 1 103 ? -7.825 -4.019 11.105 1.00 95.31 103 ASN A C 1
ATOM 791 O O . ASN A 1 103 ? -6.881 -4.751 10.818 1.00 95.31 103 ASN A O 1
ATOM 795 N N . ASP A 1 104 ? -9.084 -4.428 10.993 1.00 96.31 104 ASP A N 1
ATOM 796 C CA . ASP A 1 104 ? -9.466 -5.743 10.485 1.00 96.31 104 ASP A CA 1
ATOM 797 C C . ASP A 1 104 ? -9.121 -5.921 8.995 1.00 96.31 104 ASP A C 1
ATOM 799 O O . ASP A 1 104 ? -8.547 -6.946 8.623 1.00 96.31 104 ASP A O 1
ATOM 803 N N . LEU A 1 105 ? -9.359 -4.898 8.164 1.00 95.06 105 LEU A N 1
ATOM 804 C CA . LEU A 1 105 ? -8.964 -4.895 6.752 1.00 95.06 105 LEU A CA 1
ATOM 805 C C . LEU A 1 105 ? -7.438 -4.900 6.605 1.00 95.06 105 LEU A C 1
ATOM 807 O O . LEU A 1 105 ? -6.900 -5.583 5.738 1.00 95.06 105 LEU A O 1
ATOM 811 N N . TYR A 1 106 ? -6.723 -4.194 7.482 1.00 92.69 106 TYR A N 1
ATOM 812 C CA . TYR A 1 106 ? -5.260 -4.228 7.509 1.00 92.69 106 TYR A CA 1
ATOM 813 C C . TYR A 1 106 ? -4.710 -5.618 7.861 1.00 92.69 106 TYR A C 1
ATOM 815 O O . TYR A 1 106 ? -3.778 -6.104 7.219 1.00 92.69 106 TYR A O 1
ATOM 823 N N . ARG A 1 107 ? -5.309 -6.297 8.848 1.00 92.19 107 ARG A N 1
ATOM 824 C CA . ARG A 1 107 ? -4.939 -7.679 9.196 1.00 92.19 107 ARG A CA 1
ATOM 825 C C . ARG A 1 107 ? -5.219 -8.645 8.052 1.00 92.19 107 ARG A C 1
ATOM 827 O O . ARG A 1 107 ? -4.383 -9.511 7.799 1.00 92.19 107 ARG A O 1
ATOM 834 N N . GLN A 1 108 ? -6.351 -8.491 7.362 1.00 91.38 108 GLN A N 1
ATOM 835 C CA . GLN A 1 108 ? -6.659 -9.268 6.160 1.00 91.38 108 GLN A CA 1
ATOM 836 C C . GLN A 1 108 ? -5.575 -9.048 5.101 1.00 91.38 108 GLN A C 1
ATOM 838 O O . GLN A 1 108 ? -4.980 -10.011 4.628 1.00 91.38 108 GLN A O 1
ATOM 843 N N . LEU A 1 109 ? -5.258 -7.785 4.807 1.00 88.81 109 LEU A N 1
ATOM 844 C CA . LEU A 1 109 ? -4.254 -7.406 3.820 1.00 88.81 109 LEU A CA 1
ATOM 845 C C . LEU A 1 109 ? -2.885 -8.052 4.100 1.00 88.81 109 LEU A C 1
ATOM 847 O O . LEU A 1 109 ? -2.295 -8.639 3.197 1.00 88.81 109 LEU A O 1
ATOM 851 N N . ILE A 1 110 ? -2.396 -8.002 5.346 1.00 89.25 110 ILE A N 1
ATOM 852 C CA . ILE A 1 110 ? -1.128 -8.649 5.734 1.00 89.25 110 ILE A CA 1
ATOM 853 C C . ILE A 1 110 ? -1.213 -10.174 5.617 1.00 89.25 110 ILE A C 1
ATOM 855 O O . ILE A 1 110 ? -0.279 -10.812 5.132 1.00 89.25 110 ILE A O 1
ATOM 859 N N . THR A 1 111 ? -2.317 -10.763 6.076 1.00 89.19 111 THR A N 1
ATOM 860 C CA . THR A 1 111 ? -2.504 -12.221 6.095 1.00 89.19 111 THR A CA 1
ATOM 861 C C . THR A 1 111 ? -2.510 -12.798 4.682 1.00 89.19 111 THR A C 1
ATOM 863 O O . THR A 1 111 ? -1.835 -13.795 4.413 1.00 89.19 111 THR A O 1
ATOM 866 N N . ASP A 1 112 ? -3.227 -12.144 3.772 1.00 86.50 112 ASP A N 1
ATOM 867 C CA . ASP A 1 112 ? -3.341 -12.557 2.377 1.00 86.50 112 ASP A CA 1
ATOM 868 C C . ASP A 1 112 ? -2.032 -12.286 1.613 1.00 86.50 112 ASP A C 1
ATOM 870 O O . ASP A 1 112 ? -1.577 -13.136 0.850 1.00 86.50 112 ASP A O 1
ATOM 874 N N . ALA A 1 113 ? -1.349 -11.167 1.890 1.00 79.12 113 ALA A N 1
ATOM 875 C CA . ALA A 1 113 ? -0.021 -10.876 1.340 1.00 79.12 113 ALA A CA 1
ATOM 876 C C . ALA A 1 113 ? 1.057 -11.887 1.771 1.00 79.12 113 ALA A C 1
ATOM 878 O O . ALA A 1 113 ? 1.997 -12.162 1.021 1.00 79.12 113 ALA A O 1
ATOM 879 N N . ALA A 1 114 ? 0.934 -12.459 2.971 1.00 76.25 114 ALA A N 1
ATOM 880 C CA . ALA A 1 114 ? 1.821 -13.518 3.441 1.00 76.25 114 ALA A CA 1
ATOM 881 C C . ALA A 1 114 ? 1.558 -14.871 2.752 1.00 76.25 114 ALA A C 1
ATOM 883 O O . ALA A 1 114 ? 2.452 -15.714 2.731 1.00 76.25 114 ALA A O 1
ATOM 884 N N . ASN A 1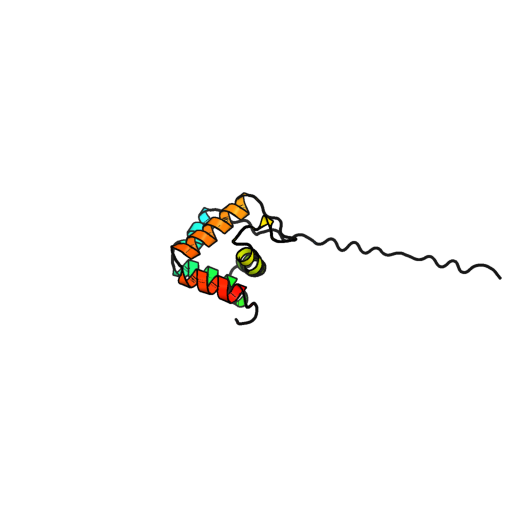 115 ? 0.373 -15.071 2.162 1.00 79.25 115 ASN A N 1
ATOM 885 C CA . ASN A 1 115 ? -0.058 -16.332 1.550 1.00 79.25 115 ASN A CA 1
ATOM 886 C C . ASN A 1 115 ? -0.589 -16.118 0.115 1.00 79.25 115 ASN A C 1
ATOM 888 O O . ASN A 1 115 ? -1.769 -16.381 -0.150 1.00 79.25 115 ASN A O 1
ATOM 892 N N . PRO A 1 116 ? 0.256 -15.651 -0.826 1.00 64.19 116 PRO A N 1
ATOM 893 C CA . PRO A 1 116 ? -0.168 -15.407 -2.201 1.00 64.19 116 PRO A CA 1
ATOM 894 C C . PRO A 1 116 ? -0.592 -16.732 -2.857 1.00 64.19 116 PRO A C 1
ATOM 896 O O . PRO A 1 116 ? 0.237 -17.604 -3.100 1.00 64.19 116 PRO A O 1
ATOM 899 N N . GLY A 1 117 ? -1.896 -16.903 -3.106 1.00 62.06 117 GLY A N 1
ATOM 900 C CA . GLY A 1 117 ? -2.470 -18.114 -3.716 1.00 62.06 117 GLY A CA 1
ATOM 901 C C . GLY A 1 117 ? -3.698 -18.704 -3.012 1.00 62.06 117 GLY A C 1
ATOM 902 O O . GLY A 1 117 ? -4.271 -19.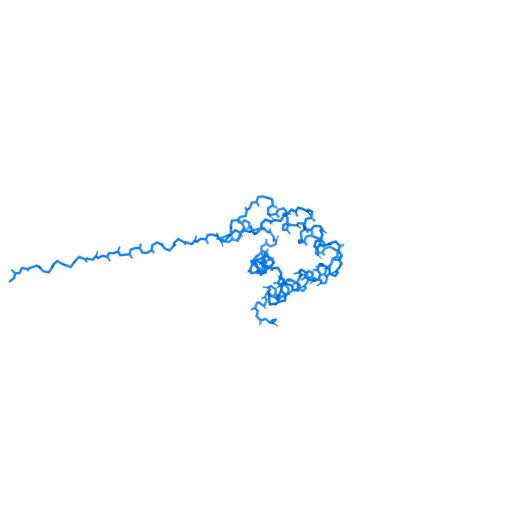668 -3.510 1.00 62.06 117 GLY A O 1
ATOM 903 N N . ARG A 1 118 ? -4.129 -18.143 -1.873 1.00 59.22 118 ARG A N 1
ATOM 904 C CA . ARG A 1 118 ? -5.283 -18.647 -1.101 1.00 59.22 118 ARG A CA 1
ATOM 905 C C . ARG A 1 118 ? -6.655 -18.088 -1.541 1.00 59.22 118 ARG A C 1
ATOM 907 O O . ARG A 1 118 ? -7.664 -18.443 -0.935 1.00 59.22 118 ARG A O 1
ATOM 914 N N . GLY A 1 119 ? -6.710 -17.212 -2.547 1.00 55.22 119 GLY A N 1
ATOM 915 C CA . GLY A 1 119 ? -7.898 -16.413 -2.903 1.00 55.22 119 GLY A CA 1
ATOM 916 C C . GLY A 1 119 ? -8.393 -16.555 -4.335 1.00 55.22 119 GLY A C 1
ATOM 917 O O . GLY A 1 119 ? -7.594 -16.944 -5.214 1.00 55.22 119 GLY A O 1
#

Foldseek 3Di:
DDDDPPPPPPPPPPPPLQQAEQDDDDPVRLCVCLVDPVSLLLLLCCLLPVVSDPDPNSSSCSVCLLVCVVVVLPQVPPPSYDDDPVSSVSSNVSQVSCCPVVVVSNVSSNVSSVPPPPD

Radius of gyration: 20.33 Å; chains: 1; bounding box: 62×42×55 Å

Sequence (119 aa):
MKLLLVACVALLAVVAVQADKLPSATPEEINDILATREKAKEFVDCVTRPRRCRDARAKDIARIAPELIRVQGKCSRVKGLECSADDERNIKIVVNTLSTKYNDLYRQLITDAANPGRG